Protein AF-A0A7W1W7C5-F1 (afdb_monomer)

Solvent-accessible surface area (backbone atoms only — not comparable to full-atom values): 3228 Å² total; per-residue (Å²): 137,79,90,68,62,85,86,50,88,58,95,56,55,71,61,53,52,50,43,53,55,35,48,76,60,71,26,49,71,50,76,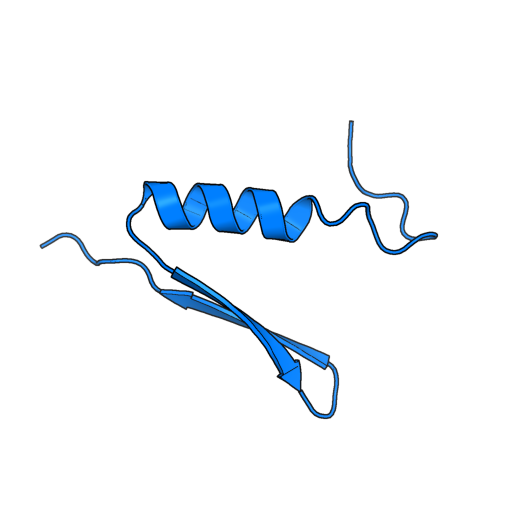44,81,51,100,89,50,78,47,75,49,75,48,66,72,80,86,129

Sequence (48 aa):
QAARDRKTGGIGLGLAIAERAVRVHQGAIKARNTENGLAVEIHLPTVN

pLDDT: mean 82.62, std 19.22, range [40.19, 97.44]

Foldseek 3Di:
DDQPPPPPPGPCVVVVVVQVVLVVQVKHWDWDADPVGIDIDIGGDDDD

Mean predicted aligned error: 7.93 Å

Structure (mmCIF, N/CA/C/O backbone):
data_AF-A0A7W1W7C5-F1
#
_entry.id   AF-A0A7W1W7C5-F1
#
loop_
_atom_site.group_PDB
_atom_site.id
_atom_site.type_symbol
_atom_site.label_atom_id
_atom_site.label_alt_id
_atom_site.label_comp_id
_atom_site.label_asym_id
_atom_site.label_entity_id
_atom_site.label_seq_id
_atom_site.pdbx_PDB_ins_code
_atom_site.Cartn_x
_atom_site.Cartn_y
_atom_site.Cartn_z
_atom_site.occupancy
_atom_site.B_iso_or_equiv
_atom_site.auth_seq_id
_atom_site.auth_comp_id
_atom_site.auth_asym_id
_atom_site.auth_atom_id
_atom_site.pdbx_PDB_model_num
ATOM 1 N N . GLN A 1 1 ? 1.114 20.347 -7.263 1.00 40.19 1 GLN A N 1
ATOM 2 C CA . GLN A 1 1 ? 1.796 20.170 -8.566 1.00 40.19 1 GLN A CA 1
ATOM 3 C C . GLN A 1 1 ? 2.330 18.748 -8.651 1.00 40.19 1 GLN A C 1
ATOM 5 O O . GLN A 1 1 ? 2.819 18.238 -7.653 1.00 40.19 1 GLN A O 1
ATOM 10 N N . ALA A 1 2 ? 2.082 18.076 -9.777 1.00 42.59 2 ALA A N 1
ATOM 11 C CA . ALA A 1 2 ? 2.048 16.620 -9.899 1.00 42.59 2 ALA A CA 1
ATOM 12 C C . ALA A 1 2 ? 3.437 15.973 -10.015 1.00 42.59 2 ALA A C 1
ATOM 14 O O . ALA A 1 2 ? 4.269 16.419 -10.795 1.00 42.59 2 ALA A O 1
ATOM 15 N N . ALA A 1 3 ? 3.620 14.855 -9.308 1.00 52.78 3 ALA A N 1
ATOM 16 C CA . ALA A 1 3 ? 4.778 13.956 -9.337 1.00 52.78 3 ALA A CA 1
ATOM 17 C C . ALA A 1 3 ? 4.943 13.191 -10.676 1.00 52.78 3 ALA A C 1
ATOM 19 O O . ALA A 1 3 ? 5.189 11.986 -10.686 1.00 52.78 3 ALA A O 1
ATOM 20 N N . ARG A 1 4 ? 4.727 13.857 -11.817 1.00 49.94 4 ARG A N 1
ATOM 21 C CA . ARG A 1 4 ? 4.602 13.234 -13.146 1.00 49.94 4 ARG A CA 1
ATOM 22 C C . ARG A 1 4 ? 5.772 13.493 -14.094 1.00 49.94 4 ARG A C 1
ATOM 24 O O . ARG A 1 4 ? 5.625 13.263 -15.294 1.00 49.94 4 ARG A O 1
ATOM 31 N N . ASP A 1 5 ? 6.943 13.846 -13.578 1.00 47.50 5 ASP A N 1
ATOM 32 C CA . ASP A 1 5 ? 8.171 13.832 -14.376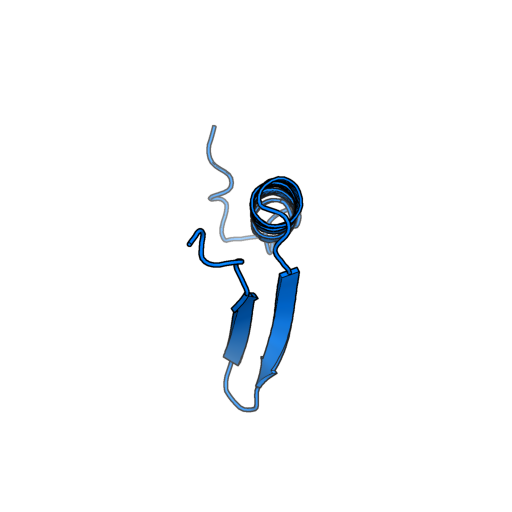 1.00 47.50 5 ASP A CA 1
ATOM 33 C C . ASP A 1 5 ? 8.715 12.405 -14.474 1.00 47.50 5 ASP A C 1
ATOM 35 O O . ASP A 1 5 ? 9.562 11.956 -13.714 1.00 47.50 5 ASP A O 1
ATOM 39 N N . ARG A 1 6 ? 8.185 11.667 -15.454 1.00 52.4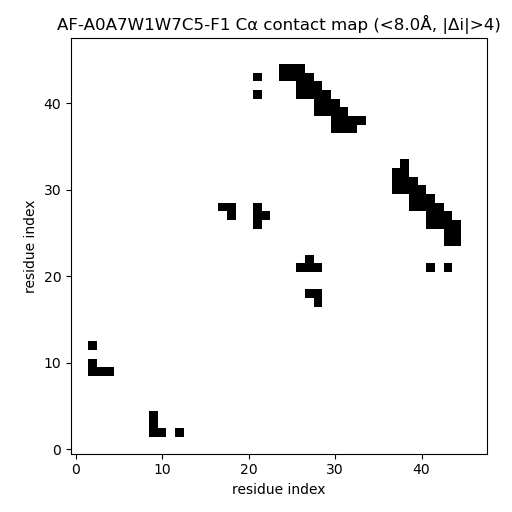4 6 ARG A N 1
ATOM 40 C CA . ARG A 1 6 ? 8.509 10.266 -15.786 1.00 52.44 6 ARG A CA 1
ATOM 41 C C . ARG A 1 6 ? 9.959 10.018 -16.253 1.00 52.44 6 ARG A C 1
ATOM 43 O O . ARG A 1 6 ? 10.242 8.925 -16.730 1.00 52.44 6 ARG A O 1
ATOM 50 N N . LYS A 1 7 ? 10.868 10.999 -16.169 1.00 50.16 7 LYS A N 1
ATOM 51 C CA . LYS A 1 7 ? 12.262 10.874 -16.654 1.00 50.16 7 LYS A CA 1
ATOM 52 C C . LYS A 1 7 ? 13.271 10.478 -15.581 1.00 50.16 7 LYS A C 1
ATOM 54 O O . LYS A 1 7 ? 14.307 9.917 -15.912 1.00 50.16 7 LYS A O 1
ATOM 59 N N . THR A 1 8 ? 12.966 10.715 -14.317 1.00 48.44 8 THR A N 1
ATOM 60 C CA . THR A 1 8 ? 13.718 10.177 -13.187 1.00 48.44 8 THR A CA 1
ATOM 61 C C . THR A 1 8 ? 12.683 9.440 -12.361 1.00 48.44 8 THR A C 1
ATOM 63 O O . THR A 1 8 ? 11.634 10.008 -12.070 1.00 48.44 8 THR A O 1
ATOM 66 N N . GLY A 1 9 ? 12.880 8.144 -12.094 1.00 49.44 9 GLY A N 1
ATOM 67 C CA . GLY A 1 9 ? 11.954 7.378 -11.255 1.00 49.44 9 GLY A CA 1
ATOM 68 C C . GLY A 1 9 ? 11.581 8.234 -10.048 1.00 49.44 9 GLY A C 1
ATOM 69 O O . GLY A 1 9 ? 12.477 8.688 -9.339 1.00 49.44 9 GLY A O 1
ATOM 70 N N . GLY A 1 10 ? 10.293 8.588 -9.942 1.00 57.53 10 GLY A N 1
ATOM 71 C CA . GLY A 1 10 ? 9.837 9.670 -9.073 1.00 57.53 10 GLY A CA 1
ATOM 72 C C . GLY A 1 10 ? 10.358 9.511 -7.647 1.00 57.53 10 GLY A C 1
ATOM 73 O O . GLY A 1 10 ? 10.696 8.409 -7.233 1.00 57.53 10 GLY A O 1
ATOM 74 N N . ILE A 1 11 ? 10.378 10.611 -6.896 1.00 61.88 11 ILE A N 1
ATOM 75 C CA . ILE A 1 11 ? 10.962 10.806 -5.547 1.00 61.88 11 ILE A CA 1
ATOM 76 C C . ILE A 1 11 ? 10.498 9.824 -4.435 1.00 61.88 11 ILE A C 1
ATOM 78 O O . ILE A 1 11 ? 10.671 10.098 -3.254 1.00 61.88 11 ILE A O 1
ATOM 82 N N . GLY A 1 12 ? 9.841 8.709 -4.760 1.00 72.31 12 GLY A N 1
ATOM 83 C CA . GLY A 1 12 ? 9.330 7.716 -3.814 1.00 72.31 12 GLY A CA 1
ATOM 84 C C . GLY A 1 12 ? 8.014 8.121 -3.151 1.00 72.31 12 GLY A C 1
ATOM 85 O O . GLY A 1 12 ? 7.457 7.358 -2.368 1.00 72.31 12 GLY A O 1
ATOM 86 N N . LEU A 1 13 ? 7.469 9.295 -3.491 1.00 81.69 13 LEU A N 1
ATOM 87 C CA . LEU A 1 13 ? 6.302 9.862 -2.809 1.00 81.69 13 LEU A CA 1
ATOM 88 C C . LEU A 1 13 ? 5.029 9.033 -2.982 1.00 81.69 13 LEU A C 1
ATOM 90 O O . LEU A 1 13 ? 4.235 8.957 -2.053 1.00 81.69 13 LEU A O 1
ATOM 94 N N . GLY A 1 14 ? 4.820 8.406 -4.143 1.00 87.44 14 GLY A N 1
ATOM 95 C CA . GLY A 1 14 ? 3.585 7.662 -4.414 1.00 87.44 14 GLY A CA 1
ATOM 96 C C . GLY A 1 14 ? 3.346 6.534 -3.408 1.00 87.44 14 GLY A C 1
ATOM 97 O O . GLY A 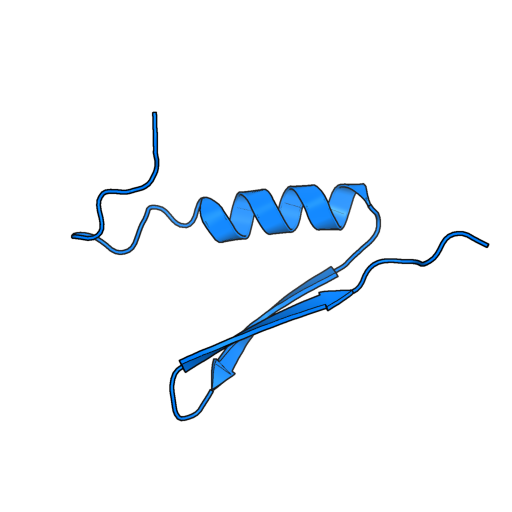1 14 ? 2.273 6.457 -2.811 1.00 87.44 14 GLY A O 1
ATOM 98 N N . LEU A 1 15 ? 4.370 5.708 -3.166 1.00 89.56 15 LEU A N 1
ATOM 99 C CA . LEU A 1 15 ? 4.280 4.611 -2.205 1.00 89.56 15 LEU A CA 1
ATOM 100 C C . LEU A 1 15 ? 4.237 5.127 -0.761 1.00 89.56 15 LEU A C 1
ATOM 102 O O . LEU A 1 15 ? 3.467 4.601 0.031 1.00 89.56 15 LEU A O 1
ATOM 106 N N . ALA A 1 16 ? 4.980 6.192 -0.437 1.00 88.94 16 ALA A N 1
ATOM 107 C CA . ALA A 1 16 ? 4.968 6.791 0.901 1.00 88.94 16 ALA A CA 1
ATOM 108 C C . ALA A 1 16 ? 3.599 7.399 1.273 1.00 88.94 16 ALA A C 1
ATOM 110 O O . ALA A 1 16 ? 3.124 7.251 2.400 1.00 88.94 16 ALA A O 1
ATOM 111 N N . ILE A 1 17 ? 2.929 8.061 0.323 1.00 92.75 17 ILE A N 1
ATOM 112 C CA . ILE A 1 17 ? 1.572 8.593 0.513 1.00 92.75 17 ILE A CA 1
ATOM 113 C C . ILE A 1 17 ? 0.577 7.443 0.690 1.00 92.75 17 ILE A C 1
ATOM 115 O O . ILE A 1 17 ? -0.239 7.479 1.613 1.00 92.75 17 ILE A O 1
ATOM 119 N N . ALA A 1 18 ? 0.659 6.415 -0.162 1.00 94.38 18 ALA A N 1
ATOM 120 C CA . ALA A 1 18 ? -0.202 5.239 -0.067 1.00 94.38 18 ALA A CA 1
ATOM 121 C C . ALA A 1 18 ? -0.012 4.507 1.271 1.00 94.38 18 ALA A C 1
ATOM 123 O O . ALA A 1 18 ? -0.990 4.194 1.943 1.00 94.38 18 ALA A O 1
ATOM 124 N N . GLU A 1 19 ? 1.233 4.307 1.705 1.00 94.00 19 GLU A N 1
ATOM 125 C CA . GLU A 1 19 ? 1.555 3.708 2.999 1.00 94.00 19 GLU A CA 1
ATOM 126 C C . GLU A 1 19 ? 0.951 4.500 4.157 1.00 94.00 19 GLU A C 1
ATOM 128 O O . GLU A 1 19 ? 0.318 3.916 5.037 1.00 94.00 19 GLU A O 1
ATOM 133 N N . ARG A 1 20 ? 1.091 5.830 4.149 1.00 95.38 20 ARG A N 1
ATOM 134 C CA . ARG A 1 20 ? 0.495 6.682 5.180 1.00 95.38 20 ARG A CA 1
ATOM 135 C C . ARG A 1 20 ? -1.025 6.539 5.223 1.00 95.38 20 ARG A C 1
ATOM 137 O O . ARG A 1 20 ? -1.580 6.400 6.310 1.00 95.38 20 ARG A O 1
ATOM 144 N N . ALA A 1 21 ? -1.688 6.568 4.067 1.00 96.62 21 ALA A N 1
ATOM 145 C CA . ALA A 1 21 ? -3.137 6.412 3.985 1.00 96.62 21 ALA A CA 1
A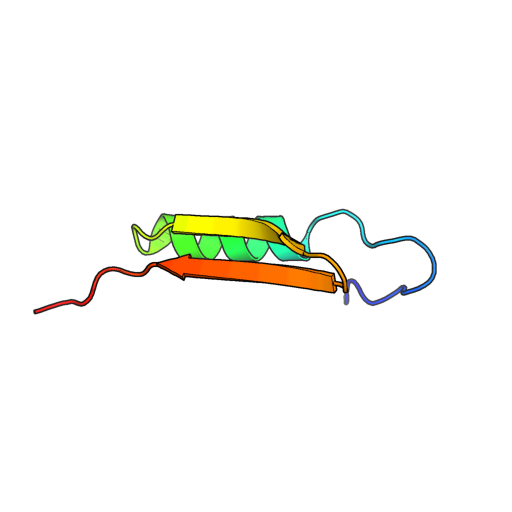TOM 146 C C . ALA A 1 21 ? -3.583 5.050 4.538 1.00 96.62 21 ALA A C 1
ATOM 148 O O . ALA A 1 21 ? -4.480 4.994 5.376 1.00 96.62 21 ALA A O 1
ATOM 149 N N . VAL A 1 22 ? -2.915 3.968 4.1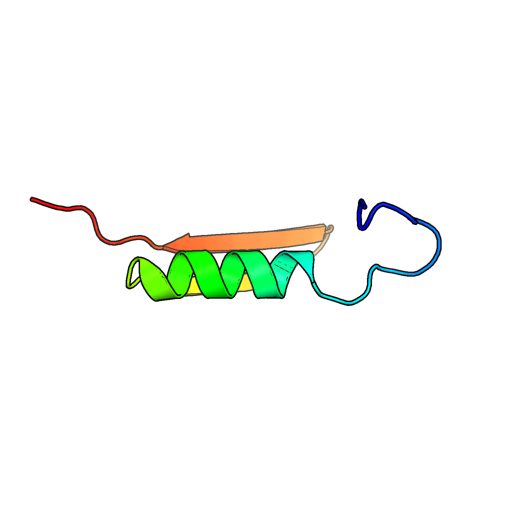35 1.00 96.88 22 VAL A N 1
ATOM 150 C CA . VAL A 1 22 ? -3.221 2.602 4.580 1.00 96.88 22 VAL A CA 1
ATOM 151 C C . VAL A 1 22 ? -2.993 2.436 6.087 1.00 96.88 22 VAL A C 1
ATOM 153 O O . VAL A 1 22 ? -3.858 1.897 6.774 1.00 96.88 22 VAL A O 1
ATOM 156 N N . ARG A 1 23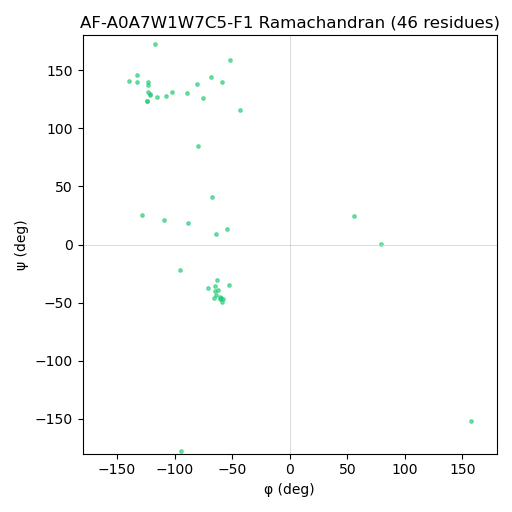 ? -1.889 2.966 6.634 1.00 96.19 23 ARG A N 1
ATOM 157 C CA . ARG A 1 23 ? -1.593 2.910 8.078 1.00 96.19 23 ARG A CA 1
ATOM 158 C C . ARG A 1 23 ? -2.634 3.640 8.930 1.00 96.19 23 ARG A C 1
ATOM 160 O O . ARG A 1 23 ? -2.984 3.143 9.995 1.00 96.19 23 ARG A O 1
ATOM 167 N N . VAL A 1 24 ? -3.148 4.790 8.477 1.00 97.31 24 VAL A N 1
ATOM 168 C CA . VAL A 1 24 ? -4.217 5.524 9.190 1.00 97.31 24 VAL A CA 1
ATOM 169 C C . VAL A 1 24 ? -5.510 4.705 9.271 1.00 97.31 24 VAL A C 1
ATOM 171 O O . VAL A 1 24 ? -6.224 4.800 10.261 1.00 97.31 24 VAL A O 1
ATOM 174 N N . HIS A 1 25 ? -5.770 3.847 8.283 1.00 96.38 25 HIS A N 1
ATOM 175 C CA . HIS A 1 25 ? -6.904 2.916 8.280 1.00 96.38 25 HIS A CA 1
ATOM 176 C C . HIS A 1 25 ? -6.576 1.570 8.951 1.00 96.38 25 HIS A C 1
ATOM 178 O O . HIS A 1 25 ? -7.257 0.579 8.702 1.00 96.38 25 HIS A O 1
ATOM 184 N N . GLN A 1 26 ? -5.514 1.507 9.765 1.00 96.50 26 GLN A N 1
ATOM 185 C CA . GLN A 1 26 ? -5.051 0.286 10.441 1.00 96.50 26 GLN A CA 1
ATOM 186 C C . GLN A 1 26 ? -4.759 -0.882 9.480 1.00 96.50 26 GLN A C 1
ATOM 188 O O . GLN A 1 26 ? -4.803 -2.050 9.863 1.00 96.50 26 GLN A O 1
ATOM 193 N N . GLY A 1 27 ? -4.457 -0.567 8.221 1.00 96.62 27 GLY A N 1
ATOM 194 C CA . GLY A 1 27 ? -4.083 -1.532 7.203 1.00 96.62 27 GLY A CA 1
ATOM 195 C C . GLY A 1 27 ? -2.576 -1.712 7.059 1.00 96.62 27 GLY A C 1
ATOM 196 O O . GLY A 1 27 ? -1.766 -1.066 7.728 1.00 96.62 27 GLY A O 1
ATOM 197 N N . ALA A 1 28 ? -2.197 -2.560 6.106 1.00 97.00 28 ALA A N 1
ATOM 198 C CA . ALA A 1 28 ? -0.813 -2.784 5.706 1.00 97.00 28 ALA A CA 1
ATOM 199 C C . ALA A 1 28 ? -0.669 -2.750 4.180 1.00 97.00 28 ALA A C 1
ATOM 201 O O . ALA A 1 28 ? -1.562 -3.185 3.455 1.00 97.00 28 ALA A O 1
ATOM 202 N N . ILE A 1 29 ? 0.472 -2.254 3.698 1.00 95.62 29 ILE A N 1
ATOM 203 C CA . ILE A 1 29 ? 0.847 -2.260 2.281 1.00 95.62 29 ILE A CA 1
ATOM 204 C C . ILE A 1 29 ? 2.186 -2.981 2.108 1.00 95.62 29 ILE A C 1
ATOM 206 O O . ILE A 1 29 ? 3.098 -2.811 2.918 1.00 95.62 29 ILE A O 1
ATOM 210 N N . LYS A 1 30 ? 2.315 -3.788 1.054 1.00 94.88 30 LYS A N 1
ATOM 211 C CA . LYS A 1 30 ? 3.563 -4.455 0.661 1.00 94.88 30 LYS A CA 1
ATOM 212 C C . LYS A 1 30 ? 3.792 -4.271 -0.830 1.00 94.88 30 LYS A C 1
ATOM 214 O O . LYS A 1 30 ? 2.860 -4.398 -1.617 1.00 94.88 30 LYS A O 1
ATOM 219 N N . ALA A 1 31 ? 5.036 -4.023 -1.217 1.00 93.38 31 ALA A N 1
ATOM 220 C CA . ALA A 1 31 ? 5.457 -3.964 -2.610 1.00 93.38 31 ALA A CA 1
ATOM 221 C C . ALA A 1 31 ? 6.587 -4.975 -2.828 1.00 93.38 31 ALA A C 1
ATOM 223 O O . ALA A 1 31 ? 7.528 -5.025 -2.036 1.00 93.38 31 ALA A O 1
ATOM 224 N N . ARG A 1 32 ? 6.487 -5.795 -3.876 1.00 93.94 32 ARG A N 1
ATOM 225 C CA . ARG A 1 32 ? 7.507 -6.786 -4.241 1.00 93.94 32 ARG A CA 1
ATOM 226 C C . ARG A 1 32 ? 7.701 -6.826 -5.749 1.00 93.94 32 ARG A C 1
ATOM 228 O O . ARG A 1 32 ? 6.727 -6.768 -6.501 1.00 93.94 32 ARG A O 1
ATOM 235 N N . ASN A 1 33 ? 8.946 -6.967 -6.186 1.00 93.75 33 ASN A N 1
ATOM 236 C CA . ASN A 1 33 ? 9.226 -7.274 -7.582 1.00 93.75 33 ASN A CA 1
ATOM 237 C C . ASN A 1 33 ? 8.748 -8.700 -7.890 1.00 93.75 33 ASN A C 1
ATOM 239 O O . ASN A 1 33 ? 8.824 -9.597 -7.052 1.00 93.75 33 ASN A O 1
ATOM 243 N N . THR A 1 34 ? 8.239 -8.883 -9.095 1.00 96.00 34 THR A N 1
ATOM 244 C CA . THR A 1 34 ? 7.840 -10.162 -9.688 1.00 96.00 34 THR A CA 1
ATOM 245 C C . THR A 1 34 ? 8.711 -10.412 -10.914 1.00 96.00 34 THR A C 1
ATOM 247 O O . THR A 1 34 ? 9.433 -9.508 -11.338 1.00 96.00 34 THR A O 1
ATOM 250 N N . GLU A 1 35 ? 8.621 -11.597 -11.518 1.00 95.88 35 GLU A N 1
ATOM 251 C CA . GLU A 1 35 ? 9.398 -11.932 -12.721 1.00 95.88 35 GLU A CA 1
ATOM 252 C C . GLU A 1 35 ? 9.234 -10.904 -13.852 1.00 95.88 35 GLU A C 1
ATOM 254 O O . GLU A 1 35 ? 10.199 -10.609 -14.546 1.00 95.88 35 GLU A O 1
ATOM 259 N N . ASN A 1 36 ? 8.043 -10.307 -13.998 1.00 94.06 36 ASN A N 1
ATOM 260 C CA . ASN A 1 36 ? 7.716 -9.400 -15.104 1.00 94.06 36 ASN A CA 1
ATOM 261 C C . ASN A 1 36 ? 7.131 -8.049 -14.651 1.00 94.06 36 ASN A C 1
ATOM 263 O O . ASN A 1 36 ? 6.384 -7.416 -15.396 1.00 94.06 36 ASN A O 1
ATOM 267 N N . GLY A 1 37 ? 7.431 -7.586 -13.432 1.00 93.06 37 GLY A N 1
ATOM 268 C CA . GLY A 1 37 ? 6.930 -6.287 -12.968 1.00 93.06 37 GLY A CA 1
ATOM 269 C C . GLY A 1 37 ? 6.868 -6.114 -11.455 1.00 93.06 37 GLY A C 1
ATOM 270 O O . GLY A 1 37 ? 7.624 -6.735 -10.714 1.00 93.06 37 GLY A O 1
ATOM 271 N N . LEU A 1 38 ? 5.942 -5.274 -10.991 1.00 91.88 38 LEU A N 1
ATOM 272 C CA . LEU A 1 38 ? 5.748 -4.929 -9.581 1.00 91.88 38 LEU A CA 1
ATOM 273 C C . LEU A 1 38 ? 4.379 -5.418 -9.098 1.00 91.88 38 LEU A C 1
ATOM 275 O O . LEU A 1 38 ? 3.356 -5.053 -9.675 1.00 91.88 38 LEU A O 1
ATOM 279 N N . ALA A 1 39 ? 4.356 -6.178 -8.006 1.00 94.38 39 ALA A N 1
ATOM 280 C CA . ALA A 1 39 ? 3.133 -6.510 -7.286 1.00 94.38 39 ALA A CA 1
ATOM 281 C C . ALA A 1 39 ? 3.012 -5.644 -6.028 1.00 94.38 39 ALA A C 1
ATOM 283 O O . ALA A 1 39 ? 3.951 -5.554 -5.232 1.00 94.38 39 ALA A O 1
ATOM 284 N N . VAL A 1 40 ? 1.839 -5.038 -5.840 1.00 95.31 40 VAL A N 1
ATOM 285 C CA . VAL A 1 40 ? 1.486 -4.261 -4.646 1.00 95.31 40 VAL A CA 1
ATOM 286 C C . VAL A 1 40 ? 0.253 -4.886 -4.008 1.00 95.31 40 VAL A C 1
ATOM 288 O O . VAL A 1 40 ? -0.743 -5.129 -4.681 1.00 95.31 40 VAL A O 1
ATOM 291 N N . GLU A 1 41 ? 0.331 -5.149 -2.712 1.00 97.44 41 GLU A N 1
ATOM 292 C CA . GLU A 1 41 ? -0.708 -5.801 -1.918 1.00 97.44 41 GLU A CA 1
ATOM 293 C C . GLU A 1 41 ? -1.124 -4.860 -0.786 1.00 97.44 41 GLU A C 1
ATOM 295 O O . GLU A 1 41 ? -0.263 -4.329 -0.080 1.00 97.44 41 GLU A O 1
ATOM 300 N N . ILE A 1 42 ? -2.430 -4.627 -0.635 1.00 97.19 42 ILE A N 1
ATOM 301 C CA . ILE A 1 42 ? -3.005 -3.761 0.400 1.00 97.19 42 ILE A CA 1
ATOM 302 C C . ILE A 1 42 ? -4.019 -4.577 1.194 1.00 97.19 42 ILE A C 1
ATOM 304 O O . ILE A 1 42 ? -4.977 -5.097 0.627 1.00 97.19 42 ILE A O 1
ATOM 308 N N . HIS A 1 43 ? -3.825 -4.655 2.507 1.00 97.19 43 HIS A N 1
ATOM 309 C CA . HIS A 1 43 ? -4.782 -5.235 3.442 1.00 97.19 43 HIS A CA 1
ATOM 310 C C . HIS A 1 43 ? -5.428 -4.122 4.255 1.00 97.19 43 HIS A C 1
ATOM 312 O O . HIS A 1 43 ? -4.726 -3.312 4.862 1.00 97.19 43 HIS A O 1
ATOM 318 N N . L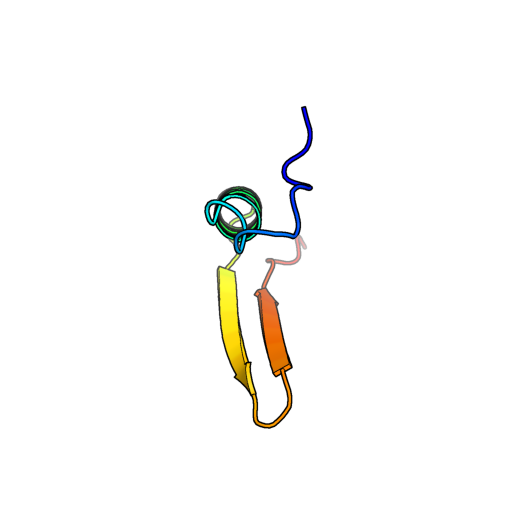EU A 1 44 ? -6.758 -4.105 4.280 1.00 96.81 44 LEU A N 1
ATOM 319 C CA . LEU A 1 44 ? -7.555 -3.187 5.085 1.00 96.81 44 LEU A CA 1
ATOM 320 C C . LEU A 1 44 ? -8.487 -4.000 5.991 1.00 96.81 44 LEU A C 1
ATOM 322 O O . LEU A 1 44 ? -9.069 -4.981 5.518 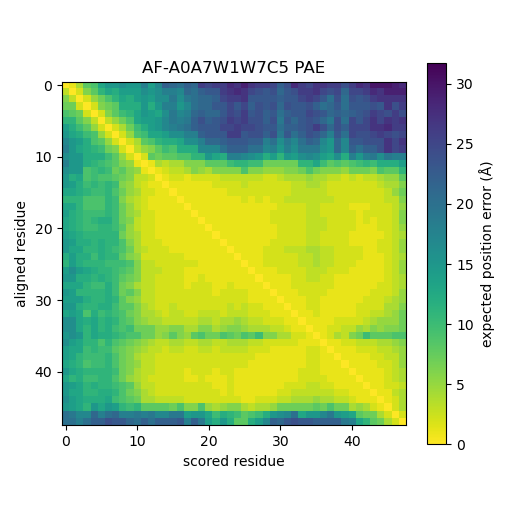1.00 96.81 44 LEU A O 1
ATOM 326 N N . PRO A 1 45 ? -8.643 -3.618 7.269 1.00 95.38 45 PRO A N 1
ATOM 327 C CA . PRO A 1 45 ? -9.688 -4.174 8.116 1.00 95.38 45 PRO A CA 1
ATOM 328 C C . PRO A 1 45 ? -11.069 -3.907 7.508 1.00 95.38 45 PRO A C 1
ATOM 330 O O . PRO A 1 45 ? -11.327 -2.820 6.991 1.00 95.38 45 PRO A O 1
ATOM 333 N N . THR A 1 46 ? -11.966 -4.887 7.588 1.00 90.94 46 THR A N 1
ATOM 334 C CA . THR A 1 46 ? -13.390 -4.672 7.314 1.00 90.94 46 THR A CA 1
ATOM 335 C C . THR A 1 46 ? -14.060 -4.273 8.623 1.00 90.94 46 THR A C 1
ATOM 337 O O . THR A 1 46 ? -13.814 -4.883 9.663 1.00 90.94 46 THR A O 1
ATOM 340 N N . VAL A 1 47 ? -14.838 -3.192 8.603 1.00 80.81 47 VAL A N 1
ATOM 341 C CA . VAL A 1 47 ? -15.688 -2.834 9.742 1.00 80.81 47 VAL A CA 1
ATOM 342 C C . VAL A 1 47 ? -16.893 -3.776 9.742 1.00 80.81 47 VAL A C 1
ATOM 344 O O . VAL A 1 47 ? -17.541 -3.925 8.706 1.00 80.81 47 VAL A O 1
ATOM 347 N N . ASN A 1 48 ? -17.136 -4.443 10.873 1.00 54.94 48 ASN A N 1
ATOM 348 C CA . ASN A 1 48 ? -18.386 -5.162 11.143 1.00 54.94 48 ASN A CA 1
ATOM 349 C C . ASN A 1 48 ? -19.487 -4.186 11.555 1.00 54.94 48 ASN A C 1
ATOM 351 O O . ASN A 1 48 ? -19.148 -3.190 12.237 1.00 54.94 48 ASN A O 1
#

Secondary structure (DSSP, 8-state):
-----TTS---SHHHHHHHHHHHHTT-EEEEEEETTEEEEEEE-PPP-

Radius of gyration: 13.34 Å; Cα contacts (8 Å, |Δi|>4): 42; chains: 1; bounding box: 32×32×28 Å

Nearest PDB structures (foldseek):
  8isi-assembly1_A  TM=7.887E-01  e=2.721E+00  Arabidopsis thaliana
  4grs-assembly1_C  TM=6.190E-01  e=4.333E+00  Thermotoga maritima MSB8
  2gib-assembly1_A  TM=6.172E-01  e=7.880E+00  Severe acute respiratory syndrome-related coronavirus